Protein AF-A0A6J1WVT6-F1 (afdb_monomer_lite)

Secondary structure (DSSP, 8-state):
-TTHHHHHHHHTT---SS----TTSBHHHHHHHHHHHTT--TTTHHHHHHHHHHHTT-GGGTTSBGGGS-HHHHHHHHHHHHHTT-HHHHTTGGG--

Foldseek 3Di:
DVVVVVVLVVVVPDDPPDAPFDQPDFLQRLQLVLCVVVVPPPVCSVVLSCVLCVVLVNNVRRGPGLNPDDPSVSVSSVVSSVCRPPPVVVVPVVPPD

Sequence (97 aa):
DPNDMHEIRQMIGVCPQQDVLFDLLSVKEHLQFFAAVKGIPRKRIPDEIHKSLSDVGLLDQAGVFSKHLSGGQKRKLSIAIAFIGDPKVRTRERLYY

Radius of gyration: 13.5 Å; chains: 1; bounding box: 26×43×30 Å

pLDDT: mean 73.93, std 17.59, range [37.56, 90.0]

Structure (mmCIF, N/CA/C/O backbone):
data_AF-A0A6J1WVT6-F1
#
_entry.id   AF-A0A6J1WVT6-F1
#
loop_
_atom_site.group_PDB
_atom_site.id
_atom_site.type_symbol
_atom_site.label_atom_id
_atom_site.label_alt_id
_atom_site.label_comp_id
_atom_site.label_asym_id
_atom_site.label_entity_id
_atom_site.label_seq_id
_atom_site.pdbx_PDB_ins_code
_atom_site.Cartn_x
_atom_site.Cartn_y
_atom_site.Cartn_z
_atom_site.occupancy
_atom_site.B_iso_or_equiv
_atom_site.auth_seq_id
_atom_site.auth_comp_id
_atom_site.auth_asym_id
_atom_site.auth_atom_id
_atom_site.pdbx_PDB_model_num
ATOM 1 N N . ASP A 1 1 ? -9.724 11.367 -9.806 1.00 41.22 1 ASP A N 1
ATOM 2 C CA . ASP A 1 1 ? -9.273 12.471 -10.678 1.00 41.22 1 ASP A CA 1
ATOM 3 C C . ASP A 1 1 ? -7.779 12.750 -10.512 1.00 41.22 1 ASP A C 1
ATOM 5 O O . ASP A 1 1 ? -7.189 12.279 -9.548 1.00 41.22 1 ASP A 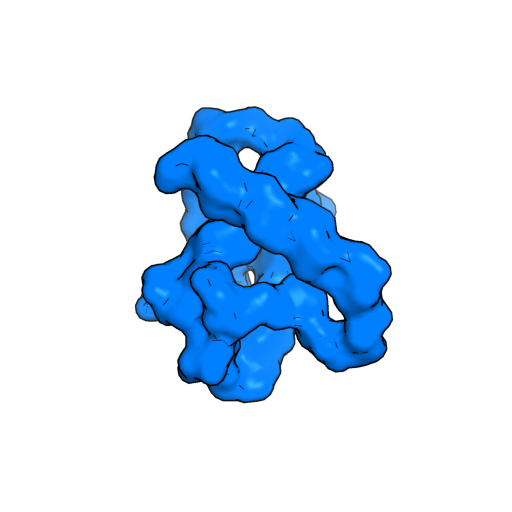O 1
ATOM 9 N N . PRO A 1 2 ? -7.112 13.504 -11.407 1.00 42.25 2 PRO A N 1
ATOM 10 C CA . PRO A 1 2 ? -5.738 13.966 -11.170 1.00 42.25 2 PRO A CA 1
ATOM 11 C C . PRO A 1 2 ? -5.621 14.982 -10.014 1.00 42.25 2 PRO A C 1
ATOM 13 O O . PRO A 1 2 ? -4.506 15.299 -9.591 1.00 42.25 2 PRO A O 1
ATOM 16 N N . ASN A 1 3 ? -6.754 15.469 -9.493 1.00 50.09 3 ASN A N 1
ATOM 17 C CA . ASN A 1 3 ? -6.822 16.419 -8.384 1.00 50.09 3 ASN A CA 1
ATOM 18 C C . ASN A 1 3 ? -6.488 15.782 -7.022 1.00 50.09 3 ASN A C 1
ATOM 20 O O . ASN A 1 3 ? -5.833 16.415 -6.198 1.00 50.09 3 ASN A O 1
ATOM 24 N N . ASP A 1 4 ? -6.813 14.501 -6.832 1.00 54.97 4 ASP A N 1
ATOM 25 C CA . ASP A 1 4 ? -6.621 13.797 -5.552 1.00 54.97 4 ASP A CA 1
ATOM 26 C C . ASP A 1 4 ? -5.126 13.650 -5.196 1.00 54.97 4 ASP A C 1
ATOM 28 O O . ASP A 1 4 ? -4.716 13.689 -4.040 1.00 54.97 4 ASP A O 1
ATOM 32 N N . MET A 1 5 ? -4.264 13.570 -6.215 1.00 47.62 5 MET A N 1
ATOM 33 C CA . MET A 1 5 ? -2.807 13.464 -6.059 1.00 47.62 5 MET A CA 1
ATOM 34 C C . MET A 1 5 ? -2.144 14.734 -5.499 1.00 47.62 5 MET A C 1
ATOM 36 O O . MET A 1 5 ? -1.039 14.645 -4.957 1.00 47.62 5 MET A O 1
ATOM 40 N N . HIS A 1 6 ? -2.767 15.909 -5.646 1.00 48.38 6 HIS A N 1
ATOM 41 C CA . HIS A 1 6 ? -2.215 17.171 -5.136 1.00 48.38 6 HIS A CA 1
ATOM 42 C C . HIS A 1 6 ? -2.485 17.354 -3.640 1.00 48.38 6 HIS A C 1
ATOM 44 O O . HIS A 1 6 ? -1.588 17.794 -2.919 1.00 48.38 6 HIS A O 1
ATOM 50 N N . GLU A 1 7 ? -3.661 16.951 -3.158 1.00 53.53 7 GLU A N 1
ATOM 51 C CA . GLU A 1 7 ? -4.002 17.015 -1.731 1.00 53.53 7 GLU A CA 1
ATOM 52 C C . GLU A 1 7 ? -3.138 16.061 -0.897 1.00 53.53 7 GLU A C 1
ATOM 54 O O . GLU A 1 7 ? -2.605 16.447 0.145 1.00 53.53 7 GLU A O 1
ATOM 59 N N . ILE A 1 8 ? -2.876 14.855 -1.413 1.00 52.03 8 ILE A N 1
ATOM 60 C CA . ILE A 1 8 ? -2.010 13.867 -0.748 1.00 52.03 8 ILE A CA 1
ATOM 61 C C . ILE A 1 8 ? -0.583 14.411 -0.570 1.00 52.03 8 ILE A C 1
ATOM 63 O O . ILE A 1 8 ? 0.043 14.194 0.465 1.00 52.03 8 ILE A O 1
ATOM 67 N N . ARG A 1 9 ? -0.062 15.170 -1.546 1.00 52.06 9 ARG A N 1
ATOM 68 C CA . ARG A 1 9 ? 1.278 15.779 -1.454 1.00 52.06 9 ARG A CA 1
ATOM 69 C C . ARG A 1 9 ? 1.372 16.865 -0.386 1.00 52.06 9 ARG A C 1
ATOM 71 O O . ARG A 1 9 ? 2.446 17.033 0.184 1.00 52.06 9 ARG A O 1
ATOM 78 N N . GLN A 1 10 ? 0.282 17.575 -0.099 1.00 51.88 10 GLN A N 1
ATOM 79 C CA . GLN A 1 10 ? 0.263 18.599 0.949 1.00 51.88 10 GLN A CA 1
ATOM 80 C C . GLN A 1 10 ? 0.242 17.988 2.358 1.00 51.88 10 GLN A C 1
ATOM 82 O O . GLN A 1 10 ? 0.879 18.526 3.260 1.00 51.88 10 GLN A O 1
ATOM 87 N N . MET A 1 11 ? -0.390 16.823 2.541 1.00 50.12 11 MET A N 1
ATOM 88 C CA . MET A 1 11 ? -0.387 16.116 3.832 1.00 50.12 11 MET A CA 1
ATOM 89 C C . MET A 1 11 ? 0.969 15.483 4.202 1.00 50.12 11 MET A C 1
ATOM 91 O O . MET A 1 11 ? 1.192 15.174 5.367 1.00 50.12 11 MET A O 1
ATOM 95 N N . ILE A 1 12 ? 1.906 15.324 3.258 1.00 53.75 12 ILE A N 1
ATOM 96 C CA . ILE A 1 12 ? 3.257 14.774 3.520 1.00 53.75 12 ILE A CA 1
ATOM 97 C C . ILE A 1 12 ? 4.171 15.784 4.251 1.00 53.75 12 ILE A C 1
ATOM 99 O O . ILE A 1 12 ? 5.231 15.414 4.752 1.00 53.75 12 ILE A O 1
ATOM 103 N N . GLY A 1 13 ? 3.767 17.057 4.355 1.00 44.06 13 GLY A N 1
ATOM 104 C CA . GLY A 1 13 ? 4.568 18.133 4.954 1.00 44.06 13 GLY A CA 1
ATOM 105 C C . GLY A 1 13 ? 4.746 18.072 6.477 1.00 44.06 13 GLY A C 1
ATOM 106 O O . GLY A 1 13 ? 5.572 18.806 7.014 1.00 44.06 13 GLY A O 1
ATOM 107 N N . VAL A 1 14 ? 4.015 17.208 7.184 1.00 43.47 14 VAL A N 1
ATOM 108 C CA . VAL A 1 14 ? 4.139 17.030 8.637 1.00 43.47 14 VAL A CA 1
ATOM 109 C C . VAL A 1 14 ? 4.062 15.537 8.931 1.00 43.47 14 VAL A C 1
ATOM 111 O O . VAL A 1 14 ? 3.027 14.918 8.718 1.00 43.47 14 VAL A O 1
ATOM 114 N N . CYS A 1 15 ? 5.171 14.947 9.380 1.00 43.56 15 CYS A N 1
ATOM 115 C CA . CYS A 1 15 ? 5.276 13.519 9.679 1.00 43.56 15 CYS A CA 1
ATOM 116 C C . CYS A 1 15 ? 5.132 13.309 11.199 1.00 43.56 15 CYS A C 1
ATOM 118 O O . CYS A 1 15 ? 6.134 13.406 11.915 1.00 43.56 15 CYS A O 1
ATOM 120 N N . PRO A 1 16 ? 3.914 13.095 11.740 1.00 44.66 16 PRO A N 1
ATOM 121 C CA . PRO A 1 16 ? 3.763 12.714 13.133 1.00 44.66 16 PRO A CA 1
ATOM 122 C C . PRO A 1 16 ? 4.359 11.320 13.348 1.00 44.66 16 PRO A C 1
ATOM 124 O O . PRO A 1 16 ? 4.299 10.441 12.492 1.00 44.66 16 PRO A O 1
ATOM 127 N N . GLN A 1 17 ? 4.920 11.102 14.533 1.00 47.81 17 GLN A N 1
ATOM 128 C CA . GLN A 1 17 ? 5.562 9.848 14.944 1.00 47.81 17 GLN A CA 1
ATOM 129 C C . GLN A 1 17 ? 4.586 8.648 15.001 1.00 47.81 17 GLN A C 1
ATOM 131 O O . GLN A 1 17 ? 5.001 7.521 15.274 1.00 47.81 17 GLN A O 1
ATOM 136 N N . GLN A 1 18 ? 3.293 8.883 14.751 1.00 49.81 18 GLN A N 1
ATOM 137 C CA . GLN A 1 18 ? 2.227 7.892 14.742 1.00 49.81 18 GLN A CA 1
ATOM 138 C C . GLN A 1 18 ? 1.428 7.999 13.436 1.00 49.81 18 GLN A C 1
ATOM 140 O O . GLN A 1 18 ? 0.810 9.018 13.156 1.00 49.81 18 GLN A O 1
ATOM 145 N N . ASP A 1 19 ? 1.479 6.904 12.679 1.00 57.84 19 ASP A N 1
ATOM 146 C CA . ASP A 1 19 ? 0.747 6.587 11.452 1.00 57.84 19 ASP A CA 1
ATOM 147 C C . ASP A 1 19 ? 1.011 7.473 10.219 1.00 57.84 19 ASP A C 1
ATOM 149 O O . ASP A 1 19 ? 0.413 8.517 9.999 1.00 57.84 19 ASP A O 1
ATOM 153 N N . VAL A 1 20 ? 1.815 6.923 9.299 1.00 65.12 20 VAL A N 1
ATOM 154 C CA . VAL A 1 20 ? 1.972 7.347 7.888 1.00 65.12 20 VAL A CA 1
ATOM 155 C C . VAL A 1 20 ? 0.687 7.077 7.065 1.00 65.12 20 VAL A C 1
ATOM 157 O O . VAL A 1 20 ? 0.728 6.911 5.846 1.00 65.12 20 VAL A O 1
ATOM 160 N N . LEU A 1 21 ? -0.459 6.929 7.733 1.00 72.19 21 LEU A N 1
ATOM 161 C CA . LEU A 1 21 ? -1.734 6.559 7.135 1.00 72.19 21 LEU A CA 1
ATOM 162 C C . LEU A 1 21 ? -2.620 7.797 7.042 1.00 72.19 21 LEU A C 1
ATOM 164 O O . LEU A 1 21 ? -2.939 8.431 8.041 1.00 72.19 21 LEU A O 1
ATOM 168 N N . PHE A 1 22 ? -3.036 8.119 5.826 1.00 76.69 22 PHE A N 1
ATOM 169 C CA . PHE A 1 22 ? -3.954 9.203 5.530 1.00 76.69 22 PHE A CA 1
ATOM 170 C C . PHE A 1 22 ? -5.388 8.728 5.754 1.00 76.69 22 PHE A C 1
ATOM 172 O O . PHE A 1 22 ? -5.870 7.854 5.033 1.00 76.69 22 PHE A O 1
ATOM 179 N N . ASP A 1 23 ? -6.097 9.321 6.712 1.00 77.00 23 ASP A N 1
ATOM 180 C CA . ASP A 1 23 ? -7.479 8.949 7.067 1.00 77.00 23 ASP A CA 1
ATOM 181 C C . ASP A 1 23 ? -8.475 9.045 5.895 1.00 77.00 23 ASP A C 1
ATOM 183 O O . ASP A 1 23 ? -9.509 8.371 5.890 1.00 77.00 23 ASP A O 1
ATOM 187 N N . LEU A 1 24 ? -8.151 9.868 4.894 1.00 78.69 24 LEU A N 1
ATOM 188 C CA . LEU A 1 24 ? -8.956 10.101 3.694 1.00 78.69 24 LEU A CA 1
ATOM 189 C C . LEU A 1 24 ? -8.689 9.104 2.562 1.00 78.69 24 LEU A C 1
ATOM 191 O O . LEU A 1 24 ? -9.423 9.108 1.581 1.00 78.69 24 LEU A O 1
ATOM 195 N N . LEU A 1 25 ? -7.673 8.246 2.685 1.00 82.19 25 LEU A N 1
ATOM 196 C CA . LEU A 1 25 ? -7.337 7.262 1.658 1.00 82.19 25 LEU A CA 1
ATOM 197 C C . LEU A 1 25 ? -7.758 5.852 2.076 1.00 82.19 25 LEU A C 1
ATOM 199 O O . LEU A 1 25 ? -7.587 5.420 3.223 1.00 82.19 25 LEU A O 1
ATOM 203 N N . SER A 1 26 ? -8.273 5.096 1.112 1.00 88.62 26 SER A N 1
ATOM 204 C CA . SER A 1 26 ? -8.492 3.659 1.245 1.00 88.62 26 SER A CA 1
ATOM 205 C C . SER A 1 26 ? -7.177 2.888 1.319 1.00 88.62 26 SER A C 1
ATOM 207 O O . SER A 1 26 ? -6.112 3.369 0.919 1.00 88.62 26 SER A O 1
ATOM 209 N N . VAL A 1 27 ? -7.238 1.657 1.826 1.00 88.56 27 VAL A N 1
ATOM 210 C CA . VAL A 1 27 ? -6.083 0.744 1.877 1.00 88.56 27 VAL A CA 1
ATOM 211 C C . VAL A 1 27 ? -5.449 0.577 0.489 1.00 88.56 27 VAL A C 1
ATOM 213 O O . VAL A 1 27 ? -4.227 0.628 0.340 1.00 88.56 27 VAL A O 1
ATOM 216 N N . LYS A 1 28 ? -6.278 0.430 -0.549 1.00 88.62 28 LYS A N 1
ATOM 217 C CA . LYS A 1 28 ? -5.824 0.324 -1.937 1.00 88.62 28 LYS A CA 1
ATOM 218 C C . LYS A 1 28 ? -5.153 1.607 -2.427 1.00 88.62 28 LYS A C 1
ATOM 220 O O . LYS A 1 28 ? -4.095 1.517 -3.043 1.00 88.62 28 LYS A O 1
ATOM 225 N N . GLU A 1 29 ? -5.729 2.774 -2.153 1.00 88.12 29 GLU A N 1
ATOM 226 C CA . GLU A 1 29 ? -5.169 4.065 -2.581 1.00 88.12 29 GLU A CA 1
ATOM 227 C C . GLU A 1 29 ? -3.820 4.354 -1.921 1.00 88.12 29 GLU A C 1
ATOM 229 O O . GLU A 1 29 ? -2.900 4.803 -2.604 1.00 88.12 29 GLU A O 1
ATOM 234 N N . HIS A 1 30 ? -3.648 4.000 -0.643 1.00 89.38 30 HIS A N 1
ATOM 235 C CA . HIS A 1 30 ? -2.338 4.058 0.013 1.00 89.38 30 HIS A CA 1
ATOM 236 C C . HIS A 1 30 ? -1.299 3.249 -0.755 1.00 89.38 30 HIS A C 1
ATOM 238 O O . HIS A 1 30 ? -0.231 3.751 -1.100 1.00 89.38 30 HIS A O 1
ATOM 244 N N . LEU A 1 31 ? -1.609 1.988 -1.052 1.00 88.06 31 LEU A N 1
ATOM 245 C CA . LEU A 1 31 ? -0.669 1.119 -1.743 1.00 88.06 31 LEU A CA 1
ATOM 246 C C . LEU A 1 31 ? -0.413 1.579 -3.184 1.00 88.06 31 LEU A C 1
ATOM 248 O O . LEU A 1 31 ? 0.725 1.510 -3.636 1.00 88.06 31 LEU A O 1
ATOM 252 N N . GLN A 1 32 ? -1.414 2.117 -3.889 1.00 89.50 32 GLN A N 1
ATOM 253 C CA . GLN A 1 32 ? -1.216 2.745 -5.204 1.00 89.50 32 GLN A CA 1
ATOM 254 C C . GLN A 1 32 ? -0.271 3.942 -5.127 1.00 89.50 32 GLN A C 1
ATOM 256 O O . GLN A 1 32 ? 0.639 4.054 -5.951 1.00 89.50 32 GLN A O 1
ATOM 261 N N . PHE A 1 33 ? -0.466 4.806 -4.132 1.00 86.44 33 PHE A N 1
ATOM 262 C CA . PHE A 1 33 ? 0.368 5.976 -3.906 1.00 86.44 33 PHE A CA 1
ATOM 263 C C . PHE A 1 33 ? 1.820 5.571 -3.632 1.00 86.44 33 PHE A C 1
ATOM 265 O O . PHE A 1 33 ? 2.729 5.984 -4.353 1.00 86.44 33 PHE A O 1
ATOM 272 N N . PHE A 1 34 ? 2.046 4.685 -2.660 1.00 85.69 34 PHE A N 1
ATOM 273 C CA . PHE A 1 34 ? 3.393 4.235 -2.309 1.00 85.69 34 PHE A CA 1
ATOM 274 C C . PHE A 1 34 ? 4.058 3.408 -3.418 1.00 85.69 34 PHE A C 1
ATOM 276 O O . PHE A 1 34 ? 5.260 3.549 -3.637 1.00 85.69 34 PHE A O 1
ATOM 283 N N . ALA A 1 35 ? 3.304 2.608 -4.176 1.00 87.38 35 ALA A N 1
ATOM 284 C CA . ALA A 1 35 ? 3.817 1.913 -5.357 1.00 87.38 35 ALA A CA 1
ATOM 285 C C . ALA A 1 35 ? 4.293 2.889 -6.442 1.00 87.38 35 ALA A C 1
ATOM 287 O O . ALA A 1 35 ? 5.348 2.677 -7.043 1.00 87.38 35 ALA A O 1
ATOM 288 N N . ALA A 1 36 ? 3.545 3.973 -6.674 1.00 85.38 36 ALA A N 1
ATOM 289 C CA . ALA A 1 36 ? 3.935 5.018 -7.613 1.00 85.38 36 ALA A CA 1
ATOM 290 C C . ALA A 1 36 ? 5.172 5.792 -7.125 1.00 85.38 36 ALA A C 1
ATOM 292 O O . ALA A 1 36 ? 6.078 6.038 -7.918 1.00 85.38 36 ALA A O 1
ATOM 293 N N . VAL A 1 37 ? 5.251 6.112 -5.827 1.00 84.56 37 VAL A N 1
ATOM 294 C CA . VAL A 1 37 ? 6.424 6.762 -5.208 1.00 84.56 37 VAL A CA 1
ATOM 295 C C . VAL A 1 37 ? 7.675 5.884 -5.316 1.00 84.56 37 VAL A C 1
ATOM 297 O O . VAL A 1 37 ? 8.752 6.390 -5.616 1.00 84.56 37 VAL A O 1
ATOM 300 N N . LYS A 1 38 ? 7.538 4.562 -5.150 1.00 81.69 38 LYS A N 1
ATOM 301 C CA . LYS A 1 38 ? 8.630 3.592 -5.344 1.00 81.69 38 LYS A CA 1
ATOM 302 C C . LYS A 1 38 ? 8.994 3.345 -6.817 1.00 81.69 38 LYS A C 1
ATOM 304 O O . LYS A 1 38 ? 9.917 2.583 -7.090 1.00 81.69 38 LYS A O 1
ATOM 309 N N . GLY A 1 39 ? 8.288 3.956 -7.771 1.00 84.38 39 GLY A N 1
ATOM 310 C CA . GLY A 1 39 ? 8.581 3.832 -9.201 1.00 84.38 39 GLY A CA 1
ATOM 311 C C . GLY A 1 39 ? 8.142 2.507 -9.835 1.00 84.38 39 GLY A C 1
ATOM 312 O O . GLY A 1 39 ? 8.647 2.139 -10.896 1.00 84.38 39 GLY A O 1
ATOM 313 N N . ILE A 1 40 ? 7.203 1.776 -9.222 1.00 85.25 40 ILE A N 1
ATOM 314 C CA . ILE A 1 40 ? 6.660 0.543 -9.807 1.00 85.25 40 ILE A CA 1
ATOM 315 C C . ILE A 1 40 ? 5.905 0.900 -11.102 1.00 85.25 40 ILE A C 1
ATOM 317 O O . ILE A 1 40 ? 5.056 1.798 -11.090 1.00 85.25 40 ILE A O 1
ATOM 321 N N . PRO A 1 41 ? 6.150 0.203 -12.231 1.00 87.06 41 PRO A N 1
ATOM 322 C CA . PRO A 1 41 ? 5.428 0.463 -13.470 1.00 87.06 41 PRO A CA 1
ATOM 323 C C . PRO A 1 41 ? 3.917 0.340 -13.266 1.00 87.06 41 PRO A C 1
ATOM 325 O O . PRO A 1 41 ? 3.452 -0.683 -12.768 1.00 87.06 41 PRO A O 1
ATOM 328 N N . ARG A 1 42 ? 3.137 1.329 -13.729 1.00 84.25 42 ARG A N 1
ATOM 329 C CA . ARG A 1 42 ? 1.666 1.374 -13.564 1.00 84.25 42 ARG A CA 1
ATOM 330 C C . ARG A 1 42 ? 0.949 0.072 -13.926 1.00 84.25 42 ARG A C 1
ATOM 332 O O . ARG A 1 42 ? -0.022 -0.280 -13.272 1.00 84.25 42 ARG A O 1
ATOM 339 N N . LYS A 1 43 ? 1.453 -0.655 -14.927 1.00 88.81 43 LYS A N 1
ATOM 340 C CA . LYS A 1 43 ? 0.916 -1.954 -15.360 1.00 88.81 43 LYS A CA 1
ATOM 341 C C . LYS A 1 43 ? 1.045 -3.059 -14.301 1.00 88.81 43 LYS A C 1
ATOM 343 O O . LYS A 1 43 ? 0.212 -3.946 -14.284 1.00 88.81 43 LYS A O 1
ATOM 348 N N . ARG A 1 44 ? 2.066 -3.002 -13.437 1.00 87.19 44 ARG A N 1
ATOM 349 C CA . ARG A 1 44 ? 2.325 -3.980 -12.361 1.00 87.19 44 ARG A CA 1
ATOM 350 C C . ARG A 1 44 ? 1.729 -3.570 -11.015 1.00 87.19 44 ARG A C 1
ATOM 352 O O . ARG A 1 44 ? 1.633 -4.400 -10.123 1.00 87.19 44 ARG A O 1
ATOM 359 N N . ILE A 1 45 ? 1.339 -2.302 -10.854 1.00 87.56 45 ILE A N 1
ATOM 360 C CA . ILE A 1 45 ? 0.784 -1.788 -9.593 1.00 87.56 45 ILE A CA 1
ATOM 361 C C . ILE A 1 45 ? -0.426 -2.615 -9.117 1.00 87.56 45 ILE A C 1
ATOM 363 O O . ILE A 1 45 ? -0.420 -3.003 -7.953 1.00 87.56 45 ILE A O 1
ATOM 367 N N . PRO A 1 46 ? -1.439 -2.934 -9.951 1.00 88.75 46 PRO A N 1
ATOM 368 C CA . PRO A 1 46 ? -2.589 -3.718 -9.497 1.00 88.75 46 PRO A CA 1
ATOM 369 C C . PRO A 1 46 ? -2.198 -5.089 -8.933 1.00 88.75 46 PRO A C 1
ATOM 371 O O . PRO A 1 46 ? -2.674 -5.463 -7.861 1.00 88.75 46 PRO A O 1
ATOM 374 N N . ASP A 1 47 ? -1.287 -5.789 -9.612 1.00 90.00 47 ASP A N 1
ATOM 375 C CA . ASP A 1 47 ? -0.820 -7.119 -9.210 1.00 90.00 47 ASP A CA 1
ATOM 376 C C . ASP A 1 47 ? -0.013 -7.062 -7.909 1.00 90.00 47 ASP A C 1
ATOM 378 O O . ASP A 1 47 ? -0.228 -7.867 -7.001 1.00 90.00 47 ASP A O 1
ATOM 382 N N . GLU A 1 48 ? 0.885 -6.079 -7.781 1.00 88.94 48 GLU A N 1
ATOM 383 C CA . GLU A 1 48 ? 1.683 -5.885 -6.568 1.00 88.94 48 GLU A CA 1
ATOM 384 C C . GLU A 1 48 ? 0.810 -5.541 -5.362 1.00 88.94 48 GLU A C 1
ATOM 386 O O . GLU A 1 48 ? 1.021 -6.091 -4.283 1.00 88.94 48 GLU A O 1
ATOM 391 N N . ILE A 1 49 ? -0.210 -4.697 -5.547 1.00 89.75 49 ILE A N 1
ATOM 392 C CA . ILE A 1 49 ? -1.175 -4.355 -4.496 1.00 89.75 49 ILE A CA 1
ATOM 393 C C . ILE A 1 49 ? -1.958 -5.582 -4.065 1.00 89.75 49 ILE A C 1
ATOM 395 O O . ILE A 1 49 ? -2.028 -5.864 -2.872 1.00 89.75 49 ILE A O 1
ATOM 399 N N . HIS A 1 50 ? -2.545 -6.306 -5.021 1.00 89.69 50 HIS A N 1
ATOM 400 C CA . HIS A 1 50 ? -3.343 -7.491 -4.725 1.00 89.69 50 HIS A CA 1
ATOM 401 C C . HIS A 1 50 ? -2.518 -8.509 -3.937 1.00 89.69 50 HIS A C 1
ATOM 403 O O . HIS A 1 50 ? -2.942 -9.006 -2.895 1.00 89.69 50 HIS A O 1
ATOM 409 N N . LYS A 1 51 ? -1.287 -8.750 -4.385 1.00 87.75 51 LYS A N 1
ATOM 410 C CA . LYS A 1 51 ? -0.379 -9.676 -3.726 1.00 87.75 51 LYS A CA 1
ATOM 411 C C . LYS A 1 51 ? 0.042 -9.168 -2.341 1.00 87.75 51 LYS A C 1
ATOM 413 O O . LYS A 1 51 ? -0.016 -9.933 -1.391 1.00 87.75 51 LYS A O 1
ATOM 418 N N . SER A 1 52 ? 0.384 -7.886 -2.178 1.00 88.00 52 SER A N 1
ATOM 419 C CA . SER A 1 52 ? 0.777 -7.328 -0.871 1.00 88.00 52 SER A CA 1
ATOM 420 C C . SER A 1 52 ? -0.372 -7.339 0.137 1.00 88.00 52 SER A C 1
ATOM 422 O O . SER A 1 52 ? -0.146 -7.613 1.310 1.00 88.00 52 SER A O 1
ATOM 424 N N . LEU A 1 53 ? -1.602 -7.083 -0.311 1.00 88.94 53 LEU A N 1
ATOM 425 C CA . LEU A 1 53 ? -2.801 -7.179 0.523 1.00 88.94 53 LEU A CA 1
ATOM 426 C C . LEU A 1 53 ? -3.122 -8.620 0.914 1.00 88.94 53 LEU A C 1
ATOM 428 O O . LEU A 1 53 ? -3.536 -8.857 2.049 1.00 88.94 53 LEU A O 1
ATOM 432 N N . SER A 1 54 ? -2.919 -9.569 -0.001 1.00 89.12 54 SER A N 1
ATOM 433 C CA . SER A 1 54 ? -3.043 -10.996 0.290 1.00 89.12 54 SER A CA 1
ATOM 434 C C . SER A 1 54 ? -2.018 -11.437 1.335 1.00 89.12 54 SER A C 1
ATOM 436 O O . SER A 1 54 ? -2.387 -12.133 2.275 1.00 89.12 54 SER A O 1
ATOM 438 N N . ASP A 1 55 ? -0.762 -11.000 1.206 1.00 85.38 55 ASP A N 1
ATOM 439 C CA . ASP A 1 55 ? 0.335 -11.388 2.102 1.00 85.38 55 ASP A CA 1
ATOM 440 C C . ASP A 1 55 ? 0.071 -10.947 3.557 1.00 85.38 55 ASP A C 1
ATOM 442 O O . ASP A 1 55 ? 0.346 -11.690 4.494 1.00 85.38 55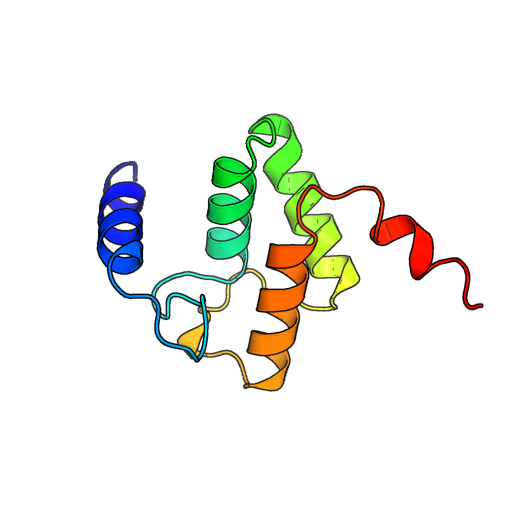 ASP A O 1
ATOM 446 N N . VAL A 1 56 ? -0.522 -9.763 3.767 1.00 85.50 56 VAL A N 1
ATOM 447 C CA . VAL A 1 56 ? -0.843 -9.251 5.118 1.00 85.50 56 VAL A CA 1
ATOM 448 C C . VAL A 1 56 ? -2.264 -9.597 5.596 1.00 85.50 56 VAL A C 1
ATOM 450 O O . VAL A 1 56 ? -2.655 -9.236 6.712 1.00 85.50 56 VAL A O 1
ATOM 453 N N . GLY A 1 57 ? -3.066 -10.264 4.760 1.00 87.75 57 GLY A N 1
ATOM 454 C CA . GLY A 1 57 ? -4.463 -10.595 5.052 1.00 87.75 57 GLY A CA 1
ATOM 455 C C . GLY A 1 57 ? -5.369 -9.365 5.206 1.00 87.75 57 GLY A C 1
ATOM 456 O O . GLY A 1 57 ? -6.144 -9.288 6.158 1.00 87.75 57 GLY A O 1
ATOM 457 N N . LEU A 1 58 ? -5.233 -8.378 4.313 1.00 89.00 58 LEU A N 1
ATOM 458 C CA . LEU A 1 58 ? -6.082 -7.174 4.229 1.00 89.00 58 LEU A CA 1
ATOM 459 C C . LEU A 1 58 ? -6.884 -7.089 2.920 1.00 89.00 58 LEU A C 1
ATOM 461 O O . LEU A 1 58 ? -7.474 -6.047 2.637 1.00 89.00 58 LEU A O 1
ATOM 465 N N . LEU A 1 59 ? -6.918 -8.159 2.121 1.00 87.94 59 LEU A N 1
ATOM 466 C CA . LEU A 1 59 ? -7.584 -8.175 0.814 1.00 87.94 59 LEU A CA 1
ATOM 467 C C . LEU A 1 59 ? -9.055 -7.727 0.898 1.00 87.94 59 LEU A C 1
ATOM 469 O O . LEU A 1 59 ? -9.474 -6.850 0.146 1.00 87.94 59 LEU A O 1
ATOM 473 N N . ASP A 1 60 ? -9.795 -8.236 1.885 1.00 88.44 60 ASP A N 1
ATOM 474 C CA . ASP A 1 60 ? -11.216 -7.916 2.097 1.00 88.44 60 ASP A CA 1
ATOM 475 C C . ASP A 1 60 ? -11.451 -6.459 2.517 1.00 88.44 60 ASP A C 1
ATOM 477 O O . ASP A 1 60 ? -12.563 -5.945 2.441 1.00 88.44 60 ASP A O 1
ATOM 481 N N . GLN A 1 61 ? -10.400 -5.783 2.982 1.00 86.94 61 GLN A N 1
ATOM 482 C CA . GLN A 1 61 ? -10.440 -4.404 3.459 1.00 86.94 61 GLN A CA 1
ATOM 483 C C . GLN A 1 61 ? -9.827 -3.432 2.444 1.00 86.94 61 GLN A C 1
ATOM 485 O O . GLN A 1 61 ? -9.639 -2.261 2.759 1.00 86.94 61 GLN A O 1
ATOM 490 N N . ALA A 1 62 ? -9.531 -3.879 1.217 1.00 86.94 62 ALA A N 1
ATOM 491 C CA . ALA A 1 62 ? -8.881 -3.060 0.192 1.00 86.94 62 ALA A CA 1
ATOM 492 C C . ALA A 1 62 ? -9.615 -1.733 -0.086 1.00 86.94 62 ALA A C 1
ATOM 494 O O . ALA A 1 62 ? -8.971 -0.713 -0.331 1.00 86.94 62 ALA A O 1
ATOM 495 N N . GLY A 1 63 ? -10.951 -1.747 -0.046 1.00 86.75 63 GLY A N 1
ATOM 496 C CA . GLY A 1 63 ? -11.803 -0.573 -0.273 1.00 86.75 63 GLY A CA 1
ATOM 497 C C . GLY A 1 63 ? -12.145 0.232 0.984 1.00 86.75 63 GLY A C 1
ATOM 498 O O . GLY A 1 63 ? -12.881 1.208 0.890 1.00 86.75 63 GLY A O 1
ATOM 499 N N . VAL A 1 64 ? -11.656 -0.166 2.159 1.00 89.00 64 VAL A N 1
ATOM 500 C CA . VAL A 1 64 ? -11.976 0.499 3.427 1.00 89.00 64 VAL A CA 1
ATOM 501 C C . VAL A 1 64 ? -11.030 1.680 3.646 1.00 89.00 64 VAL A C 1
ATOM 503 O O . VAL A 1 64 ? -9.830 1.579 3.391 1.00 89.00 64 VAL A O 1
ATOM 506 N N . PHE A 1 65 ? -11.554 2.813 4.117 1.00 86.69 65 PHE A N 1
ATOM 507 C CA . PHE A 1 65 ? -10.719 3.954 4.508 1.00 86.69 65 PHE A CA 1
ATOM 508 C C . PHE A 1 65 ? -9.864 3.610 5.724 1.00 86.69 65 PHE A C 1
ATOM 510 O O . PHE A 1 65 ? -10.342 2.969 6.661 1.00 86.69 65 PHE A O 1
ATOM 517 N N . SER A 1 66 ? -8.618 4.082 5.745 1.00 83.81 66 SER A N 1
ATOM 518 C CA . SER A 1 66 ? -7.689 3.818 6.852 1.00 83.81 66 SER A CA 1
ATOM 519 C C . SER A 1 66 ? -8.251 4.263 8.215 1.00 83.81 66 SER A C 1
ATOM 521 O O . SER A 1 66 ? -8.021 3.584 9.216 1.00 83.81 66 SER A O 1
ATOM 523 N N . LYS A 1 67 ? -9.087 5.313 8.250 1.00 81.69 67 LYS A N 1
ATOM 524 C CA . LYS A 1 67 ? -9.795 5.782 9.456 1.00 81.69 67 LYS A CA 1
ATOM 525 C C . LYS A 1 67 ? -10.735 4.745 10.082 1.00 81.69 67 LYS A C 1
ATOM 527 O O . LYS A 1 67 ? -11.008 4.810 11.275 1.00 81.69 67 LYS A O 1
ATOM 532 N N . HIS A 1 68 ? -11.240 3.801 9.286 1.00 85.50 68 HIS A N 1
ATOM 533 C CA . HIS A 1 68 ? -12.145 2.736 9.730 1.00 85.50 68 HIS A CA 1
ATOM 534 C C . HIS A 1 68 ? -11.413 1.436 10.083 1.00 85.50 68 HIS A C 1
ATOM 536 O O . HIS A 1 68 ? -12.042 0.476 1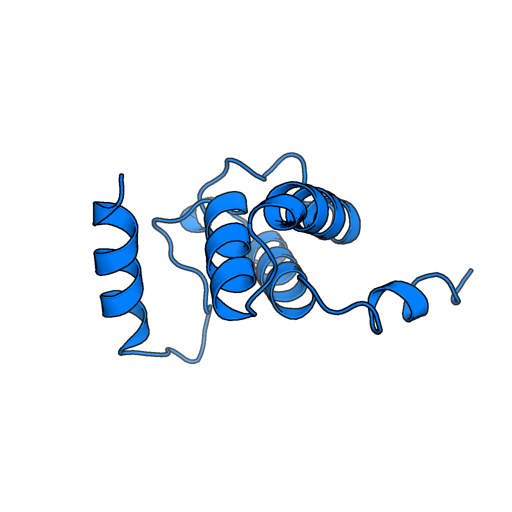0.521 1.00 85.50 68 HIS A O 1
ATOM 542 N N . LEU A 1 69 ? -10.091 1.390 9.906 1.00 85.12 69 LEU A N 1
ATOM 543 C CA . LEU A 1 69 ? -9.287 0.246 10.304 1.00 85.12 69 LEU A CA 1
ATOM 544 C C . LEU A 1 69 ? -9.033 0.257 11.813 1.00 85.12 69 LEU A C 1
ATOM 546 O O . LEU A 1 69 ? -8.700 1.285 12.406 1.00 85.12 69 LEU A O 1
ATOM 550 N N . SER A 1 70 ? -9.090 -0.924 12.424 1.00 86.88 70 SER A N 1
ATOM 551 C CA . SER A 1 70 ? -8.573 -1.131 13.779 1.00 86.88 70 SER A CA 1
ATOM 552 C C . SER A 1 70 ? -7.061 -0.874 13.832 1.00 86.88 70 SER A C 1
ATOM 554 O O . SER A 1 70 ? -6.361 -1.004 12.826 1.00 86.88 70 SER A O 1
ATOM 556 N N . GLY A 1 71 ? -6.510 -0.585 15.016 1.00 82.81 71 GLY A N 1
ATOM 557 C CA . GLY A 1 71 ? -5.06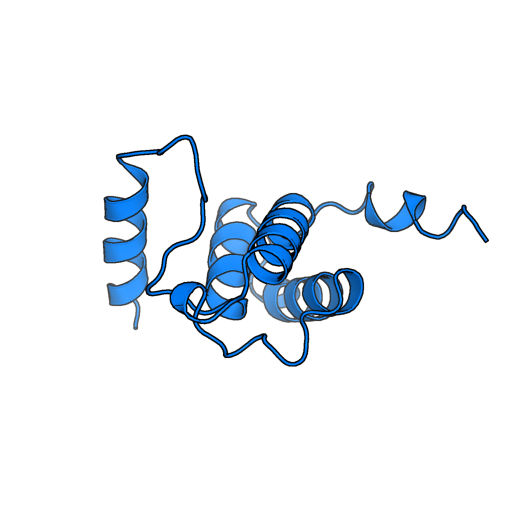3 -0.365 15.176 1.00 82.81 71 GLY A CA 1
ATOM 558 C C . GLY A 1 71 ? -4.197 -1.524 14.650 1.00 82.81 71 GLY A C 1
ATOM 559 O O . GLY A 1 71 ? -3.144 -1.300 14.053 1.00 82.81 71 GLY A O 1
ATOM 560 N N . GLY A 1 72 ? -4.670 -2.770 14.775 1.00 84.25 72 GLY A N 1
ATOM 561 C CA . GLY A 1 72 ? -3.997 -3.943 14.205 1.00 84.25 72 GLY A CA 1
ATOM 562 C C . GLY A 1 72 ? -4.019 -3.966 12.672 1.00 84.25 72 GLY A C 1
ATOM 563 O O . GLY A 1 72 ? -3.012 -4.282 12.039 1.00 84.25 72 GLY A O 1
ATOM 564 N N . GLN A 1 73 ? -5.140 -3.580 12.058 1.00 88.31 73 GLN A N 1
ATOM 565 C CA . GLN A 1 73 ? -5.257 -3.458 10.602 1.00 88.31 73 GLN A CA 1
ATOM 566 C C . GLN A 1 73 ? -4.428 -2.286 10.057 1.00 88.31 73 GLN A C 1
ATOM 568 O O . GLN A 1 73 ? -3.779 -2.442 9.026 1.00 88.31 73 GLN A O 1
ATOM 573 N N . LYS A 1 74 ? -4.363 -1.156 10.773 1.00 85.81 74 LYS A N 1
ATOM 574 C CA . LYS A 1 74 ? -3.452 -0.044 10.454 1.00 85.81 74 LYS A CA 1
ATOM 575 C C . LYS A 1 74 ? -1.996 -0.508 10.441 1.00 85.81 74 LYS A C 1
ATOM 577 O O . LYS A 1 74 ? -1.273 -0.263 9.479 1.00 85.81 74 LYS A O 1
ATOM 582 N N . ARG A 1 75 ? -1.583 -1.296 11.439 1.00 85.06 75 ARG A N 1
ATOM 583 C CA . ARG A 1 75 ? -0.231 -1.873 11.482 1.00 85.06 75 ARG A CA 1
ATOM 584 C C . ARG A 1 75 ? 0.047 -2.808 10.301 1.00 85.06 75 ARG A C 1
ATOM 586 O O . ARG A 1 75 ? 1.112 -2.711 9.698 1.00 85.06 75 ARG A O 1
ATOM 593 N N . LYS A 1 76 ? -0.913 -3.661 9.927 1.00 87.31 76 LYS A N 1
ATOM 594 C CA . LYS A 1 76 ? -0.820 -4.510 8.723 1.00 87.31 76 LYS A CA 1
ATOM 595 C C . LYS A 1 76 ? -0.706 -3.687 7.435 1.00 87.31 76 LYS A C 1
ATOM 597 O O . LYS A 1 76 ? 0.074 -4.048 6.558 1.00 87.31 76 LYS A O 1
ATOM 602 N N . LEU A 1 77 ? -1.430 -2.572 7.328 1.00 87.19 77 LEU A N 1
ATOM 603 C CA . LEU A 1 77 ? -1.337 -1.662 6.185 1.00 87.19 77 LEU A CA 1
ATOM 604 C C . LEU A 1 77 ? 0.050 -1.011 6.098 1.00 87.19 77 LEU A C 1
ATOM 606 O O . LEU A 1 77 ? 0.659 -1.024 5.031 1.00 87.19 77 LEU A O 1
ATOM 610 N N . SER A 1 78 ? 0.599 -0.533 7.215 1.00 85.75 78 SER A N 1
ATOM 611 C CA . SER A 1 78 ? 1.969 0.000 7.264 1.00 85.75 78 SER A CA 1
ATOM 612 C C . SER A 1 78 ? 3.014 -1.038 6.833 1.00 85.75 78 SER A C 1
ATOM 614 O O . SER A 1 78 ? 3.947 -0.715 6.099 1.00 85.75 78 SER A O 1
ATOM 616 N N . ILE A 1 79 ? 2.825 -2.303 7.219 1.00 84.44 79 ILE A N 1
ATOM 617 C CA . ILE A 1 79 ? 3.663 -3.427 6.777 1.00 84.44 79 ILE A CA 1
ATOM 618 C C . ILE A 1 79 ? 3.523 -3.659 5.260 1.00 84.44 79 ILE A C 1
ATOM 620 O O . ILE A 1 79 ? 4.528 -3.777 4.560 1.00 84.44 79 ILE A O 1
ATOM 62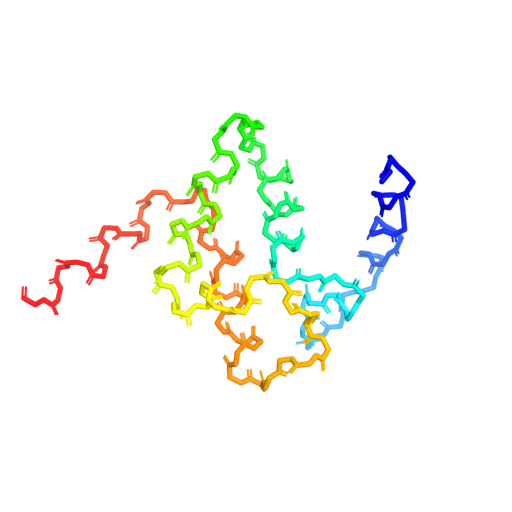4 N N . ALA A 1 80 ? 2.301 -3.651 4.717 1.00 87.25 80 ALA A N 1
ATOM 625 C CA . ALA A 1 80 ? 2.078 -3.790 3.275 1.00 87.25 80 ALA A CA 1
ATOM 626 C C . ALA A 1 80 ? 2.730 -2.653 2.467 1.00 87.25 80 ALA A C 1
ATOM 628 O O . ALA A 1 80 ? 3.329 -2.910 1.424 1.00 87.25 80 ALA A O 1
ATOM 629 N N . ILE A 1 81 ? 2.671 -1.413 2.964 1.00 86.44 81 ILE A N 1
ATOM 630 C CA . ILE A 1 81 ? 3.346 -0.249 2.367 1.00 86.44 81 ILE A CA 1
ATOM 631 C C . ILE A 1 81 ? 4.871 -0.427 2.389 1.00 86.44 81 ILE A C 1
ATOM 633 O O . ILE A 1 81 ? 5.551 -0.143 1.398 1.00 86.44 81 ILE A O 1
ATOM 637 N N . ALA A 1 82 ? 5.426 -0.929 3.494 1.00 83.31 82 ALA A N 1
ATOM 638 C CA . ALA A 1 82 ? 6.856 -1.198 3.588 1.00 83.31 82 ALA A CA 1
ATOM 639 C C . ALA A 1 82 ? 7.300 -2.226 2.533 1.00 83.31 82 ALA A C 1
ATOM 641 O O . ALA A 1 82 ? 8.315 -2.015 1.867 1.00 83.31 82 ALA A O 1
ATOM 642 N N . PHE A 1 83 ? 6.499 -3.270 2.297 1.00 78.94 83 PHE A N 1
ATOM 643 C CA . PHE A 1 83 ? 6.856 -4.380 1.407 1.00 78.94 83 PHE A CA 1
ATOM 644 C C . PHE A 1 83 ? 6.416 -4.243 -0.049 1.00 78.94 83 PHE A C 1
ATOM 646 O O . PHE A 1 83 ? 6.892 -5.006 -0.890 1.00 78.94 83 PHE A O 1
ATOM 653 N N . ILE A 1 84 ? 5.551 -3.286 -0.397 1.00 84.06 84 ILE A N 1
ATOM 654 C CA . ILE A 1 84 ? 5.111 -3.140 -1.788 1.00 84.06 84 ILE A CA 1
ATOM 655 C C . ILE A 1 84 ? 6.308 -2.866 -2.707 1.00 84.06 84 I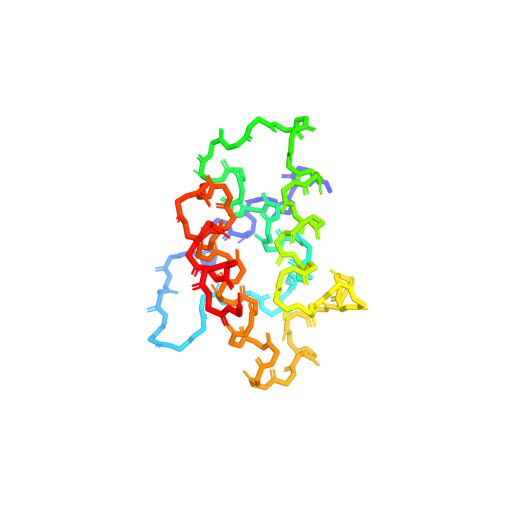LE A C 1
ATOM 657 O O . ILE A 1 84 ? 7.095 -1.950 -2.458 1.00 84.06 84 ILE A O 1
ATOM 661 N N . GLY A 1 85 ? 6.479 -3.693 -3.741 1.00 73.75 85 GLY A N 1
ATOM 662 C CA . GLY A 1 85 ? 7.604 -3.605 -4.675 1.00 73.75 85 GLY A CA 1
ATOM 663 C C . GLY A 1 85 ? 8.958 -4.114 -4.171 1.00 73.75 85 GLY A C 1
ATOM 664 O O . GLY A 1 85 ? 9.915 -4.032 -4.937 1.00 73.75 85 GLY A O 1
ATOM 665 N N . ASP A 1 86 ? 9.071 -4.645 -2.945 1.00 74.06 86 ASP A N 1
ATOM 666 C CA . ASP A 1 86 ? 10.305 -5.295 -2.482 1.00 74.06 86 ASP A CA 1
ATOM 667 C C . ASP A 1 86 ? 10.223 -6.826 -2.664 1.00 74.06 86 ASP A C 1
ATOM 669 O O . ASP A 1 86 ? 9.471 -7.507 -1.957 1.00 74.06 86 ASP A O 1
ATOM 673 N N . PRO A 1 87 ? 10.991 -7.413 -3.601 1.00 59.31 87 PRO A N 1
ATOM 674 C CA . PRO A 1 87 ? 11.000 -8.854 -3.810 1.00 59.31 87 PRO A CA 1
ATOM 675 C C . PRO A 1 87 ? 11.713 -9.632 -2.692 1.00 59.31 87 PRO A C 1
ATOM 677 O O . PRO A 1 87 ? 11.425 -10.816 -2.523 1.00 59.31 87 PRO A O 1
ATOM 680 N N . LYS A 1 88 ? 12.631 -9.017 -1.926 1.00 55.41 88 LYS A N 1
ATOM 681 C CA . LYS A 1 88 ? 13.524 -9.744 -1.001 1.00 55.41 88 LYS A CA 1
ATOM 682 C C . LYS A 1 88 ? 12.837 -10.201 0.282 1.00 55.41 88 LYS A C 1
ATOM 684 O O . LYS A 1 88 ? 13.204 -11.247 0.823 1.00 55.41 88 LYS A O 1
ATOM 689 N N . VAL A 1 89 ? 11.848 -9.454 0.772 1.00 53.16 89 VAL A N 1
ATOM 690 C CA . VAL A 1 89 ? 11.158 -9.808 2.025 1.00 53.16 89 VAL A CA 1
ATOM 691 C C . VAL A 1 89 ? 10.127 -10.920 1.813 1.00 53.16 89 VAL A C 1
ATOM 693 O O . VAL A 1 89 ? 10.029 -11.825 2.638 1.00 53.16 89 VAL A O 1
ATOM 696 N N . ARG A 1 90 ? 9.466 -10.953 0.649 1.00 53.53 90 ARG A N 1
ATOM 697 C CA . ARG A 1 90 ? 8.500 -12.004 0.273 1.00 53.53 90 ARG A CA 1
ATOM 698 C C . ARG A 1 90 ? 9.056 -13.425 0.332 1.00 53.53 90 ARG A C 1
ATOM 700 O O . ARG A 1 90 ? 8.327 -14.365 0.623 1.00 53.53 90 ARG A O 1
ATOM 707 N N . THR A 1 91 ? 10.342 -13.595 0.041 1.00 47.28 91 THR A N 1
ATOM 708 C CA . THR A 1 91 ? 11.012 -14.901 0.077 1.00 47.28 91 THR A CA 1
ATOM 709 C C . THR A 1 91 ? 11.381 -15.376 1.480 1.00 47.28 91 THR A C 1
ATOM 711 O O . THR A 1 91 ? 11.642 -16.563 1.646 1.00 47.28 91 THR A O 1
ATOM 714 N N . ARG A 1 92 ? 11.400 -14.503 2.498 1.00 48.31 92 ARG A N 1
ATOM 715 C CA . ARG A 1 92 ? 11.799 -14.904 3.859 1.00 48.31 92 ARG A CA 1
ATOM 716 C C . ARG A 1 92 ? 10.677 -15.542 4.672 1.00 48.31 92 ARG A C 1
ATOM 718 O O . ARG A 1 92 ? 10.972 -16.390 5.501 1.00 48.31 92 ARG A O 1
ATOM 725 N N . GLU A 1 93 ? 9.416 -15.211 4.409 1.00 47.75 93 GLU A N 1
ATOM 726 C CA . GLU A 1 93 ? 8.285 -15.762 5.177 1.00 47.75 93 GLU A CA 1
ATOM 727 C C . GLU A 1 93 ? 7.829 -17.144 4.672 1.00 47.75 93 GLU A C 1
ATOM 729 O O . GLU A 1 93 ? 7.122 -17.867 5.363 1.00 47.75 93 GLU A O 1
ATOM 734 N N . ARG A 1 94 ? 8.316 -17.567 3.496 1.00 44.22 94 ARG A N 1
ATOM 735 C CA . ARG A 1 94 ? 8.104 -18.916 2.938 1.00 44.22 94 ARG A CA 1
ATOM 736 C C . ARG A 1 94 ? 9.169 -19.950 3.325 1.00 44.22 94 ARG A C 1
ATOM 738 O O . ARG A 1 94 ? 9.096 -21.070 2.840 1.00 44.22 94 ARG A O 1
ATOM 745 N N . LEU A 1 95 ? 10.152 -19.582 4.151 1.00 41.06 95 LEU A N 1
ATOM 746 C CA . LEU A 1 95 ? 11.227 -20.478 4.613 1.00 41.06 95 LEU A CA 1
ATOM 747 C C . LEU A 1 95 ? 11.102 -20.880 6.093 1.00 41.06 95 LEU A C 1
ATOM 749 O O . LEU A 1 95 ? 12.022 -21.480 6.640 1.00 41.06 95 LEU A O 1
ATOM 753 N N . TYR A 1 96 ? 9.972 -20.575 6.734 1.00 42.94 96 TYR A N 1
ATOM 754 C CA . TYR A 1 96 ? 9.667 -21.001 8.103 1.00 42.94 96 TYR A CA 1
ATOM 755 C C . TYR A 1 96 ? 8.405 -21.870 8.154 1.00 42.94 96 TYR A C 1
ATOM 757 O O . TYR A 1 96 ? 7.523 -21.602 8.958 1.00 42.94 96 TYR A O 1
ATOM 765 N N . TYR A 1 97 ? 8.309 -22.875 7.281 1.00 37.56 97 TYR A N 1
ATOM 766 C CA . TYR A 1 97 ? 7.453 -24.057 7.444 1.00 37.56 97 TYR A CA 1
ATOM 767 C C . TYR A 1 97 ? 8.103 -25.243 6.738 1.00 37.56 97 TYR A C 1
ATOM 769 O O . TYR A 1 97 ? 8.563 -25.047 5.589 1.00 37.56 97 TYR A O 1
#